Protein AF-G2LEJ7-F1 (afdb_monomer_lite)

Sequence (99 aa):
MSEPLFDRVKFCSSCSRRATDGDVAALGTRIRPLFQKQLEKDGFGTCVGISSRPCFAKCPDNGITVALSTSDDSLPREVYIVTSLRDLDYVYARLLGEV

Radius of gyration: 12.71 Å; chains: 1; bounding box: 28×25×32 Å

Secondary structure (DSSP, 8-state):
-PPPS-SEEEEETTTTTT--SHHHHHHHHHHHHHHHHHHHHTT-TTTSEEEEES-SSPPPTT-EEEEEE-TT-SS-SEEEEE-SHHHHHHHHHHHHT--

pLDDT: mean 80.13, std 10.97, range [52.19, 93.56]

Structure (mmCIF, N/CA/C/O backbone):
data_AF-G2LEJ7-F1
#
_entry.id   AF-G2LEJ7-F1
#
loop_
_atom_site.group_PDB
_atom_site.id
_atom_site.type_symbol
_atom_site.label_atom_id
_atom_site.label_alt_id
_atom_site.label_comp_id
_atom_site.label_asym_id
_atom_site.label_entity_id
_atom_site.label_seq_id
_atom_site.pdbx_PDB_ins_code
_atom_site.Cartn_x
_atom_site.Cartn_y
_atom_site.Cartn_z
_atom_site.occupancy
_atom_site.B_iso_or_equiv
_atom_site.auth_seq_id
_atom_site.auth_comp_id
_atom_site.auth_asym_id
_atom_site.auth_atom_id
_atom_site.pdbx_PDB_model_num
ATOM 1 N N . MET A 1 1 ? -15.250 4.600 15.434 1.00 56.59 1 MET A N 1
ATOM 2 C CA . MET A 1 1 ? -14.472 4.209 14.242 1.00 56.59 1 MET A CA 1
ATOM 3 C C . MET A 1 1 ? -14.160 2.738 14.381 1.00 56.59 1 MET A C 1
ATOM 5 O O . MET A 1 1 ? -13.822 2.334 15.488 1.00 56.59 1 MET A O 1
ATOM 9 N N . SER A 1 2 ? -14.348 1.958 13.321 1.00 67.44 2 SER A N 1
ATOM 10 C CA . SER A 1 2 ? -13.910 0.561 13.292 1.00 67.44 2 SER A CA 1
ATOM 11 C C . SER A 1 2 ? -12.394 0.521 13.110 1.00 67.44 2 SER A C 1
ATOM 13 O O . SER A 1 2 ? -11.844 1.365 12.402 1.00 67.44 2 SER A O 1
ATOM 15 N N . GLU A 1 3 ? -11.722 -0.409 13.780 1.00 80.25 3 GLU A N 1
ATOM 16 C CA . GLU A 1 3 ? -10.288 -0.628 13.588 1.00 80.25 3 GLU A CA 1
ATOM 17 C C . GLU A 1 3 ? -10.026 -1.176 12.173 1.00 80.25 3 GLU A C 1
ATOM 19 O O . GLU A 1 3 ? -10.853 -1.935 11.658 1.00 80.25 3 GLU A O 1
ATOM 24 N N . PRO A 1 4 ? -8.915 -0.786 11.523 1.00 84.75 4 PRO A N 1
ATOM 25 C CA . PRO A 1 4 ? -8.573 -1.300 10.204 1.00 84.75 4 PRO A CA 1
ATOM 26 C C . PRO A 1 4 ? -8.279 -2.807 10.274 1.00 84.75 4 PRO A C 1
ATOM 28 O O . PRO A 1 4 ? -7.725 -3.298 11.258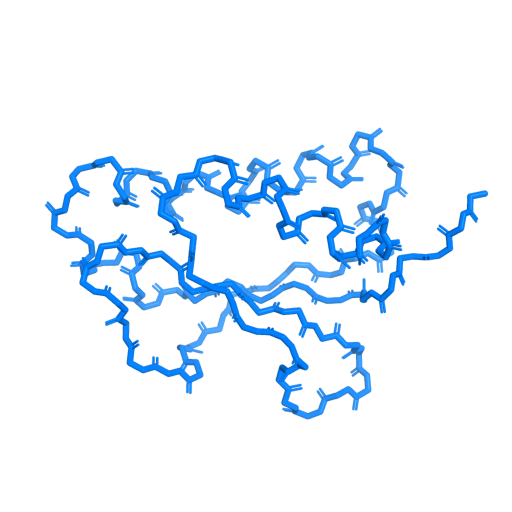 1.00 84.75 4 PRO A O 1
ATOM 31 N N . LEU A 1 5 ? -8.614 -3.541 9.209 1.00 88.38 5 LEU A N 1
ATOM 32 C CA . LEU A 1 5 ? -8.374 -4.987 9.108 1.00 88.38 5 LEU A CA 1
ATOM 33 C C . LEU A 1 5 ? -6.876 -5.331 9.163 1.00 88.38 5 LEU A C 1
ATOM 35 O O . LEU A 1 5 ? -6.494 -6.390 9.664 1.00 88.38 5 LEU A O 1
ATOM 39 N N . PHE A 1 6 ? -6.027 -4.429 8.664 1.00 90.81 6 PHE A N 1
ATOM 40 C CA . PHE A 1 6 ? -4.575 -4.525 8.770 1.00 90.81 6 PHE A CA 1
ATOM 41 C C . PHE A 1 6 ? -4.004 -3.252 9.404 1.00 90.81 6 PHE A C 1
ATOM 43 O O . PHE A 1 6 ? -4.431 -2.143 9.104 1.00 90.81 6 PHE A O 1
ATOM 50 N N . ASP A 1 7 ? -2.989 -3.392 10.250 1.00 90.25 7 ASP A N 1
ATOM 51 C CA . ASP A 1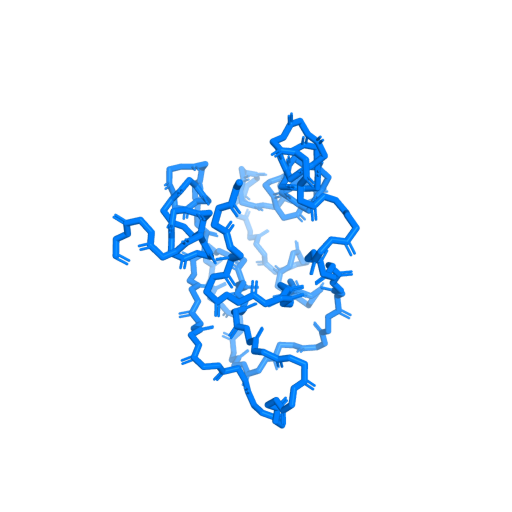 7 ? -2.321 -2.268 10.924 1.00 90.25 7 ASP A CA 1
ATOM 52 C C . ASP A 1 7 ? -0.947 -1.950 10.299 1.00 90.25 7 ASP A C 1
ATOM 54 O O . ASP A 1 7 ? -0.236 -1.050 10.752 1.00 90.25 7 ASP A O 1
ATOM 58 N N . ARG A 1 8 ? -0.537 -2.676 9.247 1.00 89.50 8 ARG A N 1
ATOM 59 C CA . ARG A 1 8 ? 0.727 -2.442 8.540 1.00 89.50 8 ARG A CA 1
ATOM 60 C C . ARG A 1 8 ? 0.606 -2.528 7.032 1.00 89.50 8 ARG A C 1
ATOM 62 O O . ARG A 1 8 ? 0.160 -3.530 6.474 1.00 89.50 8 ARG A O 1
ATOM 69 N N . VAL A 1 9 ? 1.194 -1.527 6.380 1.00 89.94 9 VAL A N 1
ATOM 70 C CA . VAL A 1 9 ? 1.350 -1.447 4.926 1.00 89.94 9 VAL A CA 1
ATOM 71 C C . VAL A 1 9 ? 2.832 -1.389 4.570 1.00 89.94 9 VAL A C 1
ATOM 73 O O . VAL A 1 9 ? 3.599 -0.566 5.079 1.00 89.94 9 VAL A O 1
ATOM 76 N N . LYS A 1 10 ? 3.261 -2.287 3.685 1.00 88.69 10 LYS A N 1
ATOM 77 C CA . LYS A 1 10 ? 4.660 -2.452 3.278 1.00 88.69 10 LYS A CA 1
ATOM 78 C C . LYS A 1 10 ? 4.792 -2.200 1.780 1.00 88.69 10 LYS A C 1
ATOM 80 O O . LYS A 1 10 ? 4.306 -2.983 0.973 1.00 88.69 10 LYS A O 1
ATOM 85 N N . PHE A 1 11 ? 5.495 -1.137 1.406 1.00 85.56 11 PHE A N 1
ATOM 86 C CA . PHE A 1 11 ? 5.796 -0.824 0.007 1.00 85.56 11 PHE A CA 1
ATOM 87 C C . PHE A 1 11 ? 7.129 -1.449 -0.401 1.00 85.56 11 PHE A C 1
ATOM 89 O O . PHE A 1 11 ? 8.124 -1.288 0.318 1.00 85.56 11 PHE A O 1
ATOM 96 N N . CYS A 1 12 ? 7.190 -2.110 -1.562 1.00 82.88 12 CYS A N 1
ATOM 97 C CA . CYS A 1 12 ? 8.482 -2.549 -2.068 1.00 82.88 12 CYS A CA 1
ATOM 98 C C . CYS A 1 12 ? 9.313 -1.364 -2.587 1.00 82.88 12 CYS A C 1
ATOM 100 O O . CYS A 1 12 ? 8.948 -0.709 -3.562 1.00 82.88 12 CYS A O 1
ATOM 102 N N . SER A 1 13 ? 10.487 -1.149 -1.988 1.00 72.19 13 SER A N 1
ATOM 103 C CA . SER A 1 13 ? 11.435 -0.109 -2.408 1.00 72.19 13 SER A CA 1
ATOM 104 C C . SER A 1 13 ? 12.257 -0.467 -3.652 1.00 72.19 13 SER A C 1
ATOM 106 O O . SER A 1 13 ? 12.787 0.424 -4.310 1.00 72.19 13 SER A O 1
ATOM 108 N N . SER A 1 14 ? 12.387 -1.753 -3.990 1.00 69.06 14 SER A N 1
ATOM 109 C CA . SER A 1 14 ? 13.228 -2.217 -5.103 1.00 69.06 14 SER A CA 1
ATOM 110 C C . SER A 1 14 ? 12.539 -2.122 -6.471 1.00 69.06 14 SER A C 1
ATOM 112 O O . SER A 1 14 ? 13.231 -1.986 -7.478 1.00 69.06 14 SER A O 1
ATOM 114 N N . CYS A 1 15 ? 11.201 -2.150 -6.525 1.00 64.75 15 CYS A N 1
ATOM 115 C CA . CYS A 1 15 ? 10.458 -2.110 -7.795 1.00 64.75 15 CYS A CA 1
ATOM 116 C C . CYS A 1 15 ? 10.317 -0.719 -8.390 1.00 64.75 15 CYS A C 1
ATOM 118 O O . CYS A 1 15 ? 10.247 -0.597 -9.609 1.00 64.75 15 CYS A O 1
ATOM 120 N N . SER A 1 16 ? 10.369 0.336 -7.571 1.00 57.12 16 SER A N 1
ATOM 121 C CA . SER A 1 16 ? 10.280 1.706 -8.089 1.00 57.12 16 SER A CA 1
ATOM 122 C C . SER A 1 16 ? 11.430 2.060 -9.039 1.00 57.12 16 SER A C 1
ATOM 124 O O . SER A 1 16 ? 11.260 2.910 -9.902 1.00 57.12 16 SER A O 1
ATOM 126 N N . ARG A 1 17 ? 12.586 1.384 -8.924 1.00 54.16 17 ARG A N 1
ATOM 127 C CA . ARG A 1 17 ? 13.748 1.573 -9.813 1.00 54.16 17 ARG A CA 1
ATOM 128 C C . ARG A 1 17 ? 13.658 0.819 -11.141 1.00 54.16 17 ARG A C 1
ATOM 130 O O . ARG A 1 17 ? 14.445 1.115 -12.032 1.00 54.16 17 ARG A O 1
ATOM 137 N N . ARG A 1 18 ? 12.788 -0.192 -11.248 1.00 53.25 18 ARG A N 1
ATOM 138 C CA . ARG A 1 18 ? 12.667 -1.059 -12.436 1.00 53.25 18 ARG A CA 1
ATOM 139 C C . ARG A 1 18 ? 11.458 -0.755 -13.305 1.00 53.25 18 ARG A C 1
ATOM 141 O O . ARG A 1 18 ? 11.436 -1.227 -14.433 1.00 53.25 18 ARG A O 1
ATOM 148 N N . ALA A 1 19 ? 10.499 0.010 -12.795 1.00 56.75 19 ALA A N 1
ATOM 149 C CA . ALA A 1 19 ? 9.407 0.532 -13.594 1.00 56.75 19 ALA A CA 1
ATOM 150 C C . ALA A 1 19 ? 9.985 1.336 -14.770 1.00 56.75 19 ALA A C 1
ATOM 152 O O . ALA A 1 19 ? 10.539 2.417 -14.582 1.00 56.75 19 ALA A O 1
ATOM 153 N N . THR A 1 20 ? 9.926 0.762 -15.969 1.00 52.19 20 THR A N 1
ATOM 154 C CA . THR A 1 20 ? 10.380 1.405 -17.210 1.00 52.19 20 THR A CA 1
ATOM 155 C C . THR A 1 20 ? 9.341 2.366 -17.766 1.00 52.19 20 THR A C 1
ATOM 157 O O . THR A 1 20 ? 9.688 3.269 -18.522 1.00 52.19 20 THR A O 1
ATOM 160 N N . ASP A 1 21 ? 8.081 2.184 -17.375 1.00 54.53 21 ASP A N 1
ATOM 161 C CA . ASP A 1 21 ? 6.995 3.088 -17.716 1.00 54.53 21 ASP A CA 1
ATOM 162 C C . ASP A 1 21 ? 7.025 4.313 -16.789 1.00 54.53 21 ASP A C 1
ATOM 164 O O . ASP A 1 21 ? 7.017 4.183 -15.557 1.00 54.53 21 ASP A O 1
ATOM 168 N N . GLY A 1 22 ? 7.109 5.506 -17.384 1.00 56.66 22 GLY A N 1
ATOM 169 C CA . GLY A 1 22 ? 7.304 6.766 -16.664 1.00 56.66 22 GLY A CA 1
ATOM 170 C C . GLY A 1 22 ? 6.216 7.022 -15.622 1.00 56.66 22 GLY A C 1
ATOM 171 O O . GLY A 1 22 ? 6.512 7.524 -14.534 1.00 56.66 22 GLY A O 1
ATOM 172 N N . ASP A 1 23 ? 4.990 6.585 -15.908 1.00 62.06 23 ASP A N 1
ATOM 173 C CA . ASP A 1 23 ? 3.851 6.722 -15.003 1.00 62.06 23 ASP A CA 1
ATOM 174 C C . ASP A 1 23 ? 3.966 5.798 -13.789 1.00 62.06 23 ASP A C 1
ATOM 176 O O . ASP A 1 23 ? 3.684 6.214 -12.666 1.00 62.06 23 ASP A O 1
ATOM 180 N N . VAL A 1 24 ? 4.474 4.576 -13.967 1.00 60.38 24 VAL A N 1
ATOM 181 C CA . VAL A 1 24 ? 4.665 3.613 -12.873 1.00 60.38 24 VAL A CA 1
ATOM 182 C C . VAL A 1 24 ? 5.852 4.014 -11.990 1.00 60.38 24 VAL A C 1
ATOM 184 O O . VAL A 1 24 ? 5.773 3.929 -10.763 1.00 60.38 24 VAL A O 1
ATOM 187 N N . ALA A 1 25 ? 6.947 4.512 -12.569 1.00 60.66 25 ALA A N 1
ATOM 188 C CA . ALA A 1 25 ? 8.084 5.025 -11.799 1.00 60.66 25 ALA A CA 1
ATOM 189 C C . ALA A 1 25 ? 7.699 6.273 -10.976 1.00 60.66 25 ALA A C 1
ATOM 191 O O . ALA A 1 25 ? 8.051 6.400 -9.792 1.00 60.66 25 ALA A O 1
ATOM 192 N N . ALA A 1 26 ? 6.917 7.176 -11.579 1.00 63.69 26 ALA A N 1
ATOM 193 C CA . ALA A 1 26 ? 6.349 8.333 -10.898 1.00 63.69 26 ALA A CA 1
ATOM 194 C C . ALA A 1 26 ? 5.358 7.915 -9.802 1.00 63.69 26 ALA A C 1
ATOM 196 O O . ALA A 1 26 ? 5.411 8.459 -8.692 1.00 63.69 26 ALA A O 1
ATOM 197 N N . LEU A 1 27 ? 4.511 6.916 -10.071 1.00 69.31 27 LEU A N 1
ATOM 198 C CA . LEU A 1 27 ? 3.594 6.334 -9.096 1.00 69.31 27 LEU A CA 1
ATOM 199 C C . LEU A 1 27 ? 4.376 5.771 -7.911 1.00 69.31 27 LEU A C 1
ATOM 201 O O . LEU A 1 27 ? 4.096 6.149 -6.785 1.00 69.31 27 LEU A O 1
ATOM 205 N N . GLY A 1 28 ? 5.432 4.985 -8.119 1.00 69.44 28 GLY A N 1
ATOM 206 C CA . GLY A 1 28 ? 6.207 4.382 -7.025 1.00 69.44 28 GLY A CA 1
ATOM 207 C C . GLY A 1 28 ? 6.849 5.396 -6.084 1.00 69.44 28 GLY A C 1
ATOM 208 O O . GLY A 1 28 ? 6.958 5.151 -4.883 1.00 69.44 28 GLY A O 1
ATOM 209 N N . THR A 1 29 ? 7.210 6.564 -6.611 1.00 71.75 29 THR A N 1
ATOM 210 C CA . THR A 1 29 ? 7.757 7.671 -5.818 1.00 71.75 29 THR A CA 1
ATOM 211 C C . THR A 1 29 ? 6.661 8.439 -5.066 1.00 71.75 29 THR A C 1
ATOM 213 O O . THR A 1 29 ? 6.891 8.935 -3.963 1.00 71.75 29 THR A O 1
ATOM 216 N N . ARG A 1 30 ? 5.453 8.529 -5.636 1.00 74.94 30 ARG A N 1
ATOM 217 C CA . ARG A 1 30 ? 4.333 9.328 -5.105 1.00 74.94 30 ARG A CA 1
ATOM 218 C C . ARG A 1 30 ? 3.317 8.523 -4.295 1.00 74.94 30 ARG A C 1
ATOM 220 O O . ARG A 1 30 ? 2.581 9.103 -3.507 1.00 74.94 30 ARG A O 1
ATOM 227 N N . ILE A 1 31 ? 3.287 7.204 -4.437 1.00 80.31 31 ILE A N 1
ATOM 228 C CA . ILE A 1 31 ? 2.229 6.356 -3.890 1.00 80.31 31 ILE A CA 1
ATOM 229 C C . ILE A 1 31 ? 2.277 6.289 -2.370 1.00 80.31 31 ILE A C 1
ATOM 231 O O . ILE A 1 31 ? 1.254 6.451 -1.718 1.00 80.31 31 ILE A O 1
ATOM 235 N N . ARG A 1 32 ? 3.475 6.155 -1.792 1.00 83.12 32 ARG A N 1
ATOM 236 C CA . ARG A 1 32 ? 3.658 6.132 -0.339 1.00 83.12 32 ARG A CA 1
ATOM 237 C C . ARG A 1 32 ? 3.158 7.423 0.329 1.00 83.12 32 ARG A C 1
ATOM 239 O O . ARG A 1 32 ? 2.355 7.309 1.250 1.00 83.12 32 ARG A O 1
ATOM 246 N N . PRO A 1 33 ? 3.580 8.635 -0.095 1.00 85.69 33 PRO A N 1
ATOM 247 C CA . PRO A 1 33 ? 3.076 9.862 0.518 1.00 85.69 33 PRO A CA 1
ATOM 248 C C . PRO A 1 33 ? 1.588 10.114 0.237 1.00 85.69 33 PRO A C 1
ATOM 250 O O . PRO A 1 33 ? 0.924 10.698 1.086 1.00 85.69 33 PRO A O 1
ATOM 253 N N . LEU A 1 34 ? 1.044 9.678 -0.907 1.00 85.25 34 LEU A N 1
ATOM 254 C CA . LEU A 1 34 ? -0.400 9.763 -1.166 1.00 85.25 34 LEU A CA 1
ATOM 255 C C . LEU A 1 34 ? -1.194 8.877 -0.202 1.00 85.25 34 LEU A C 1
ATOM 257 O O . LEU A 1 34 ? -2.124 9.357 0.440 1.00 85.25 34 LEU A O 1
ATOM 261 N N . PHE A 1 35 ? -0.771 7.625 -0.041 1.00 87.94 35 PHE A N 1
ATOM 262 C CA . PHE A 1 35 ? -1.415 6.673 0.859 1.00 87.94 35 PHE A CA 1
ATOM 263 C C . PHE A 1 35 ? -1.322 7.112 2.323 1.00 87.94 35 PHE A C 1
ATOM 265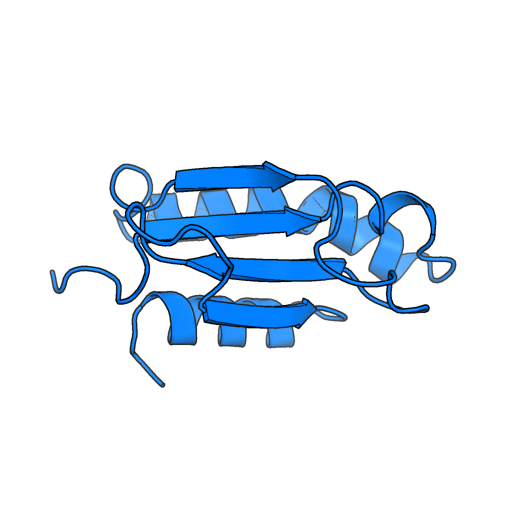 O O . PHE A 1 35 ? -2.292 7.026 3.069 1.00 87.94 35 PHE A O 1
ATOM 272 N N . GLN A 1 36 ? -0.169 7.653 2.727 1.00 88.81 36 GLN A N 1
ATOM 273 C CA . GLN A 1 36 ? 0.009 8.218 4.062 1.00 88.81 36 GLN A CA 1
ATOM 274 C C . GLN A 1 36 ? -0.955 9.384 4.317 1.00 88.81 36 GLN A C 1
ATOM 276 O O . GLN A 1 36 ? -1.634 9.397 5.339 1.00 88.81 36 GLN A O 1
ATOM 281 N N . LYS A 1 37 ? -1.066 10.330 3.375 1.00 89.88 37 LYS A N 1
ATOM 282 C CA . LYS A 1 37 ? -2.010 11.452 3.494 1.00 89.88 37 LYS A CA 1
ATOM 283 C C . LYS A 1 37 ? -3.462 10.990 3.590 1.00 89.88 37 LYS A C 1
ATOM 285 O O . LYS A 1 37 ? -4.248 11.626 4.284 1.00 89.88 37 LYS A O 1
ATOM 290 N N . GLN A 1 38 ? -3.824 9.919 2.886 1.00 88.94 38 GLN A N 1
ATOM 291 C CA . GLN A 1 38 ? -5.169 9.351 2.943 1.00 88.94 38 GLN A CA 1
ATOM 292 C C . GLN A 1 38 ? -5.472 8.775 4.332 1.00 88.94 38 GLN A C 1
ATOM 294 O O . GLN A 1 38 ? -6.482 9.136 4.926 1.00 88.94 38 GLN A O 1
ATOM 299 N N . LEU A 1 39 ? -4.546 7.999 4.906 1.00 89.25 39 LEU A N 1
ATOM 300 C CA . LEU A 1 39 ? -4.678 7.492 6.278 1.00 89.25 39 LEU A CA 1
ATOM 301 C C . LEU A 1 39 ? -4.756 8.613 7.315 1.00 89.25 39 LEU A C 1
ATOM 303 O O . LEU A 1 39 ? -5.551 8.540 8.245 1.00 89.25 39 LEU A O 1
ATOM 307 N N . GLU A 1 40 ? -3.933 9.652 7.173 1.00 91.06 40 GLU A N 1
ATOM 308 C CA . GLU A 1 40 ? -3.964 10.816 8.062 1.00 91.06 40 GLU A CA 1
ATOM 309 C C . GLU A 1 40 ? -5.312 11.544 7.985 1.00 91.06 40 GLU A C 1
ATOM 311 O O . GLU A 1 40 ? -5.877 11.896 9.020 1.00 91.06 40 GLU A O 1
ATOM 316 N N . LYS A 1 41 ? -5.851 11.725 6.773 1.00 89.56 41 LYS A N 1
ATOM 317 C CA . LYS A 1 41 ? -7.150 12.369 6.542 1.00 89.56 41 LYS A CA 1
ATOM 318 C C . LYS A 1 41 ? -8.302 11.608 7.203 1.00 89.56 41 LYS A C 1
ATOM 320 O O . LYS A 1 41 ? -9.195 12.246 7.756 1.00 89.56 41 LYS A O 1
ATOM 325 N N . ASP A 1 42 ? -8.255 10.281 7.177 1.00 87.38 42 ASP A N 1
ATOM 326 C CA . ASP A 1 42 ? -9.320 9.427 7.714 1.00 87.38 42 ASP A CA 1
ATOM 327 C C . ASP A 1 42 ? -9.096 9.044 9.193 1.00 87.38 42 ASP A C 1
ATOM 329 O O . ASP A 1 42 ? -9.898 8.327 9.786 1.00 87.38 42 ASP A O 1
ATOM 333 N N . GLY A 1 43 ? -8.032 9.562 9.822 1.00 87.69 43 GLY A N 1
ATOM 334 C CA . GLY A 1 43 ? -7.744 9.371 11.247 1.00 87.69 43 GLY A CA 1
ATOM 335 C C . GLY A 1 43 ? -6.977 8.088 11.593 1.00 87.69 43 GLY A C 1
ATOM 336 O O . GLY A 1 43 ? -6.796 7.789 12.769 1.00 87.69 43 GLY A O 1
ATOM 337 N N . PHE A 1 44 ? -6.475 7.355 10.598 1.00 87.19 44 PHE A N 1
ATOM 338 C CA . PHE A 1 44 ? -5.718 6.107 10.765 1.00 87.19 44 PHE A CA 1
ATOM 339 C C . PHE A 1 44 ? -4.194 6.288 10.778 1.00 87.19 44 PHE A C 1
ATOM 341 O O . PHE A 1 44 ? -3.466 5.305 10.916 1.00 87.19 44 PHE A O 1
ATOM 348 N N . GLY A 1 45 ? -3.685 7.519 10.660 1.00 81.31 45 GLY A N 1
ATOM 349 C CA . GLY A 1 45 ? -2.242 7.797 10.585 1.00 81.31 45 GLY A CA 1
ATOM 350 C C . GLY A 1 45 ? -1.416 7.279 11.775 1.00 81.31 45 GLY A C 1
ATOM 351 O O . GLY A 1 45 ? -0.223 7.027 11.626 1.00 81.31 45 GLY A O 1
ATOM 352 N N . THR A 1 46 ? -2.037 7.084 12.942 1.00 83.38 46 THR A N 1
ATOM 353 C CA . THR A 1 46 ? -1.406 6.490 14.136 1.00 83.38 46 THR A CA 1
ATOM 354 C C . THR A 1 46 ? -1.736 5.008 14.335 1.00 83.38 46 THR A C 1
ATOM 356 O O . THR A 1 46 ? -1.050 4.342 15.106 1.00 83.38 46 THR A O 1
ATOM 359 N N . CYS A 1 47 ? -2.760 4.490 13.651 1.00 84.75 47 CYS A N 1
ATOM 360 C CA . CYS A 1 47 ? -3.204 3.095 13.734 1.00 84.75 47 CYS A CA 1
ATOM 361 C C . CYS A 1 47 ? -2.504 2.202 12.707 1.00 84.75 47 CYS A C 1
ATOM 363 O O . CYS A 1 47 ? -2.284 1.025 12.968 1.00 84.75 47 CYS A O 1
ATOM 365 N N . VAL A 1 48 ? -2.158 2.755 11.541 1.00 88.44 48 VAL A N 1
ATOM 366 C CA . VAL A 1 48 ? -1.559 2.007 10.435 1.00 88.44 48 VAL A CA 1
ATOM 367 C C . VAL A 1 48 ? -0.112 2.437 10.219 1.00 88.44 48 VAL A C 1
ATOM 369 O O . VAL A 1 48 ? 0.182 3.552 9.791 1.00 88.44 48 VAL A O 1
ATOM 372 N N . GLY A 1 49 ? 0.817 1.515 10.457 1.00 87.69 49 GLY A N 1
ATOM 373 C CA . GLY A 1 49 ? 2.236 1.709 10.191 1.00 87.69 49 GLY A CA 1
ATOM 374 C C . GLY A 1 49 ? 2.577 1.527 8.711 1.00 87.69 49 GLY A C 1
ATOM 375 O O . GLY A 1 49 ? 2.413 0.441 8.151 1.00 87.69 49 GLY A O 1
ATOM 376 N N . ILE A 1 50 ? 3.148 2.556 8.083 1.00 88.12 50 ILE A N 1
ATOM 377 C CA . ILE A 1 50 ? 3.722 2.454 6.735 1.00 88.12 50 ILE A CA 1
ATOM 378 C C . ILE A 1 50 ? 5.225 2.191 6.827 1.00 88.12 50 ILE A C 1
ATOM 380 O O . ILE A 1 50 ? 5.962 2.906 7.503 1.00 88.12 50 ILE A O 1
ATOM 384 N N . SER A 1 51 ? 5.714 1.205 6.077 1.00 85.44 51 SER A N 1
ATOM 385 C CA . SER A 1 51 ? 7.151 0.951 5.948 1.00 85.44 51 SER A CA 1
ATOM 386 C C . SER A 1 51 ? 7.558 0.601 4.518 1.00 85.44 51 SER A C 1
ATOM 388 O O . SER A 1 51 ? 6.736 0.234 3.676 1.00 85.44 51 SER A O 1
ATOM 390 N N . SER A 1 52 ? 8.853 0.723 4.231 1.00 80.25 52 SER A N 1
ATOM 391 C CA . SER A 1 52 ? 9.449 0.272 2.974 1.00 80.25 52 SER A CA 1
ATOM 392 C C . SER A 1 52 ? 10.357 -0.925 3.243 1.00 80.25 52 SER A C 1
ATOM 394 O O . SER A 1 52 ? 11.195 -0.871 4.142 1.00 80.25 52 SER A O 1
ATOM 396 N N . ARG A 1 53 ? 10.198 -2.007 2.476 1.00 75.06 53 ARG A N 1
ATOM 397 C CA . ARG A 1 53 ? 11.016 -3.225 2.599 1.00 75.06 53 ARG A CA 1
ATOM 398 C C . ARG A 1 53 ? 11.511 -3.718 1.235 1.00 75.06 53 ARG A C 1
ATOM 400 O O . ARG A 1 53 ? 10.932 -3.339 0.213 1.00 75.06 53 ARG A O 1
ATOM 407 N N . PRO A 1 54 ? 12.570 -4.553 1.205 1.00 73.38 54 PRO A N 1
ATOM 408 C CA . PRO A 1 54 ? 12.893 -5.350 0.026 1.00 73.38 54 PRO A CA 1
ATOM 409 C C . PRO A 1 54 ? 11.668 -6.159 -0.402 1.00 73.38 54 PRO A C 1
ATOM 411 O O . PRO A 1 54 ? 10.857 -6.546 0.444 1.00 73.38 54 PRO A O 1
ATOM 414 N N . CYS A 1 55 ? 11.512 -6.395 -1.700 1.00 71.25 55 CYS A N 1
ATOM 415 C CA . CYS A 1 55 ? 10.307 -7.052 -2.187 1.00 71.25 55 CYS A CA 1
ATOM 416 C C . CYS A 1 55 ? 10.207 -8.479 -1.662 1.00 71.25 55 CYS A C 1
ATOM 418 O O . CYS A 1 55 ? 11.184 -9.223 -1.681 1.00 71.25 55 CYS A O 1
ATOM 420 N N . PHE A 1 56 ? 8.995 -8.872 -1.279 1.00 69.62 56 PHE A N 1
ATOM 421 C CA . PHE A 1 56 ? 8.677 -10.259 -0.945 1.00 69.62 56 PHE A CA 1
ATOM 422 C C . PHE A 1 56 ? 8.667 -11.173 -2.182 1.00 69.62 56 PHE A C 1
ATOM 424 O O . PHE A 1 56 ? 8.843 -12.378 -2.055 1.00 69.62 56 PHE A O 1
ATOM 431 N N . ALA A 1 57 ? 8.481 -10.597 -3.373 1.00 68.81 57 ALA A N 1
ATOM 432 C CA . ALA A 1 57 ? 8.439 -11.295 -4.654 1.00 68.81 57 ALA A CA 1
ATOM 433 C C . ALA A 1 57 ? 9.230 -10.530 -5.728 1.00 68.81 57 ALA A C 1
ATOM 435 O O . ALA A 1 57 ? 9.638 -9.385 -5.523 1.00 68.81 57 ALA A O 1
ATOM 436 N N . LYS A 1 58 ? 9.451 -11.159 -6.890 1.00 70.94 58 LYS A N 1
ATOM 437 C CA . LYS A 1 58 ? 10.070 -10.502 -8.051 1.00 70.94 58 LYS A CA 1
ATOM 438 C C . LYS A 1 58 ? 9.257 -9.261 -8.432 1.00 70.94 58 LYS A C 1
ATOM 440 O O . LYS A 1 58 ? 8.031 -9.316 -8.464 1.00 70.94 58 LYS A O 1
ATOM 445 N N . CYS A 1 59 ? 9.945 -8.163 -8.742 1.00 73.56 59 CYS A N 1
ATOM 446 C CA . CYS A 1 59 ? 9.271 -6.953 -9.192 1.00 73.56 59 CYS A CA 1
ATOM 447 C C . CYS A 1 59 ? 8.480 -7.199 -10.474 1.00 73.56 59 CYS A C 1
ATOM 449 O O . CYS A 1 59 ? 9.062 -7.748 -11.416 1.00 73.56 59 CYS A O 1
ATOM 451 N N . PRO A 1 60 ? 7.202 -6.787 -10.517 1.00 73.81 60 PRO A N 1
ATOM 452 C CA . PRO A 1 60 ? 6.447 -6.787 -11.756 1.00 73.81 60 PRO A CA 1
ATOM 453 C C . PRO A 1 60 ? 7.068 -5.774 -12.720 1.00 73.81 60 PRO A C 1
ATOM 455 O O . PRO A 1 60 ? 7.615 -4.758 -12.288 1.00 73.81 60 PRO A O 1
ATOM 458 N N . ASP A 1 61 ? 6.974 -6.050 -14.019 1.00 69.94 61 ASP A N 1
ATOM 459 C CA . ASP A 1 61 ? 7.570 -5.188 -15.044 1.00 69.94 61 ASP A CA 1
ATOM 460 C C . ASP A 1 61 ? 6.907 -3.794 -15.077 1.00 69.94 61 ASP A C 1
ATOM 462 O O . ASP A 1 61 ? 7.585 -2.796 -15.303 1.00 69.94 61 ASP A O 1
ATOM 466 N N . ASN A 1 62 ? 5.614 -3.708 -14.725 1.00 72.94 62 ASN A N 1
ATOM 467 C CA . ASN A 1 62 ? 4.807 -2.482 -14.799 1.00 72.94 62 ASN A CA 1
ATOM 468 C C . ASN A 1 62 ? 4.074 -2.134 -13.484 1.00 72.94 62 ASN A C 1
ATOM 470 O O . ASN A 1 62 ? 2.923 -1.712 -13.525 1.00 72.94 62 ASN A O 1
ATOM 474 N N . GLY A 1 63 ? 4.681 -2.312 -12.302 1.00 77.75 63 GLY A N 1
ATOM 475 C CA . GLY A 1 63 ? 3.991 -1.955 -11.051 1.00 77.75 63 GLY A CA 1
ATOM 476 C C . GLY A 1 63 ? 4.860 -1.818 -9.802 1.00 77.75 63 GLY A C 1
ATOM 477 O O . GLY A 1 63 ? 6.053 -2.123 -9.796 1.00 77.75 63 GLY A O 1
ATOM 478 N N . ILE A 1 64 ? 4.227 -1.402 -8.702 1.00 81.31 64 ILE A N 1
ATOM 479 C CA . ILE A 1 64 ? 4.802 -1.439 -7.353 1.00 81.31 64 ILE A CA 1
ATOM 480 C C . ILE A 1 64 ? 4.076 -2.485 -6.525 1.00 81.31 64 ILE A C 1
ATOM 482 O O . ILE A 1 64 ? 2.853 -2.497 -6.438 1.00 81.31 64 ILE A O 1
ATOM 486 N N . THR A 1 65 ? 4.843 -3.344 -5.866 1.00 86.44 65 THR A N 1
ATOM 487 C CA . THR A 1 65 ? 4.283 -4.299 -4.914 1.00 86.44 65 THR A CA 1
ATOM 488 C C . THR A 1 65 ? 3.965 -3.611 -3.587 1.00 86.44 65 THR A C 1
ATOM 490 O O . THR A 1 65 ? 4.851 -3.005 -2.974 1.00 86.44 65 THR A O 1
ATOM 493 N N . VAL A 1 66 ? 2.724 -3.746 -3.125 1.00 88.38 66 VAL A N 1
ATOM 494 C CA . VAL A 1 66 ? 2.248 -3.277 -1.818 1.00 88.38 66 VAL A CA 1
ATOM 495 C C . VAL A 1 66 ? 1.715 -4.472 -1.042 1.00 88.38 66 VAL A C 1
ATOM 497 O O . VAL A 1 66 ? 0.973 -5.283 -1.581 1.00 88.38 66 VAL A O 1
ATOM 500 N N . ALA A 1 67 ? 2.118 -4.605 0.214 1.00 90.06 67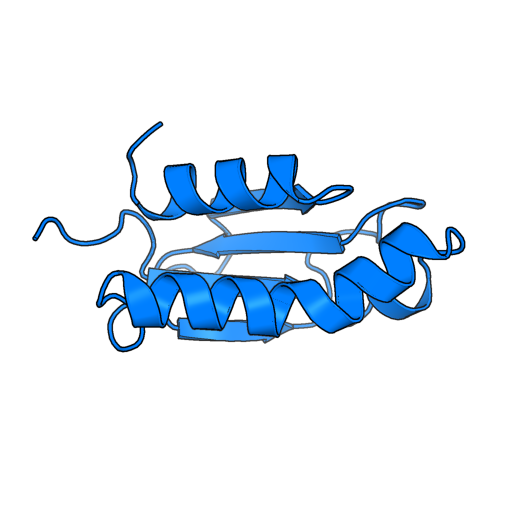 ALA A N 1
ATOM 501 C CA . ALA A 1 67 ? 1.733 -5.715 1.073 1.00 90.06 67 ALA A CA 1
ATOM 502 C C . ALA A 1 67 ? 0.956 -5.213 2.293 1.00 90.06 67 ALA A C 1
ATOM 504 O O . ALA A 1 67 ? 1.375 -4.234 2.917 1.00 90.06 67 ALA A O 1
ATOM 505 N N . LEU A 1 68 ? -0.117 -5.915 2.651 1.00 91.75 68 LEU A N 1
ATOM 506 C CA . LEU A 1 68 ? -0.886 -5.702 3.876 1.00 91.75 68 LEU A CA 1
ATOM 507 C C . LEU A 1 68 ? -0.573 -6.818 4.881 1.00 91.75 68 LEU A C 1
ATOM 509 O O . LEU A 1 68 ? -0.404 -7.987 4.517 1.00 91.75 68 LEU A O 1
ATOM 513 N N . SER A 1 69 ? -0.441 -6.455 6.151 1.00 90.94 69 SER A N 1
ATOM 514 C CA . SER A 1 69 ? -0.147 -7.388 7.246 1.00 90.94 69 SER A CA 1
ATOM 515 C C . SER A 1 69 ? -0.653 -6.837 8.566 1.00 90.94 69 SER A C 1
ATOM 517 O O . SER A 1 69 ? -0.763 -5.619 8.698 1.00 90.94 69 SER A O 1
ATOM 519 N N . THR A 1 70 ? -0.876 -7.712 9.542 1.00 89.25 70 THR A N 1
ATOM 520 C CA . THR A 1 70 ? -0.967 -7.286 10.938 1.00 89.25 70 THR A CA 1
ATOM 521 C C . THR A 1 70 ? 0.435 -7.188 11.561 1.00 89.25 70 THR A C 1
ATOM 523 O O . THR A 1 70 ? 1.412 -7.720 11.015 1.00 89.25 70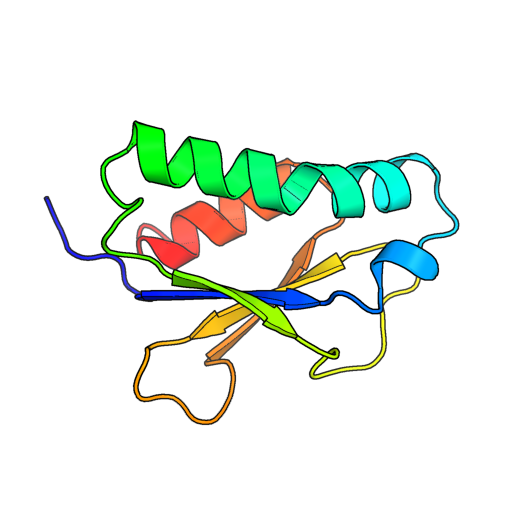 THR A O 1
ATOM 526 N N . SER A 1 71 ? 0.582 -6.501 12.695 1.00 82.25 71 SER A N 1
ATOM 527 C CA . SER A 1 71 ? 1.871 -6.340 13.377 1.00 82.25 71 SER A CA 1
ATOM 528 C C . SER A 1 71 ? 2.458 -7.663 13.862 1.00 82.25 71 SER A C 1
ATOM 530 O O . SER A 1 71 ? 3.684 -7.777 13.928 1.00 82.25 71 SER A O 1
ATOM 532 N N . ASP A 1 72 ? 1.601 -8.648 14.133 1.00 81.50 72 ASP A N 1
ATOM 533 C CA . ASP A 1 72 ? 1.979 -9.995 14.566 1.00 81.50 72 ASP A CA 1
ATOM 534 C C . ASP A 1 72 ? 2.396 -10.913 13.407 1.00 81.50 72 ASP A C 1
ATOM 536 O O . ASP A 1 72 ? 3.002 -11.963 13.632 1.00 81.50 72 ASP A O 1
ATOM 540 N N . ASP A 1 73 ? 2.110 -10.542 12.154 1.00 78.19 73 ASP A N 1
ATOM 541 C CA . ASP A 1 73 ? 2.437 -11.400 11.023 1.00 78.19 73 ASP A CA 1
ATOM 542 C C . ASP A 1 73 ? 3.929 -11.331 10.648 1.00 78.19 73 ASP A C 1
ATOM 544 O O . ASP A 1 73 ? 4.507 -10.274 10.351 1.00 78.19 73 ASP A O 1
ATOM 548 N N . SER A 1 74 ? 4.544 -12.510 10.540 1.00 75.00 74 SER A N 1
ATOM 549 C CA . SER A 1 74 ? 5.906 -12.678 10.019 1.00 75.00 74 SER A CA 1
ATOM 550 C C . SER A 1 74 ? 5.991 -12.502 8.494 1.00 75.00 74 SER A C 1
ATOM 552 O O . SER A 1 74 ? 7.038 -12.104 7.974 1.00 75.00 74 SER A O 1
ATOM 554 N N . LEU A 1 75 ? 4.885 -12.734 7.780 1.00 77.00 75 LEU A N 1
ATOM 555 C CA . LEU A 1 75 ? 4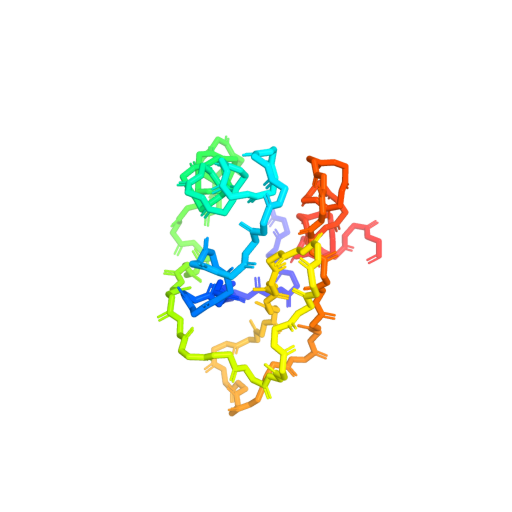.747 -12.632 6.324 1.00 77.00 75 LEU A CA 1
ATOM 556 C C . LEU A 1 75 ? 3.554 -11.739 5.952 1.00 77.00 75 LEU A C 1
ATOM 558 O O . LEU A 1 75 ? 2.622 -11.606 6.735 1.00 77.00 75 LEU A O 1
ATOM 562 N N . PRO A 1 76 ? 3.554 -11.088 4.778 1.00 81.31 76 PRO A N 1
ATOM 563 C CA . PRO A 1 76 ? 2.374 -10.360 4.325 1.00 81.31 76 PRO A CA 1
ATOM 564 C C . PRO A 1 76 ? 1.192 -11.316 4.127 1.00 81.31 76 PRO A C 1
ATOM 566 O O . PRO A 1 76 ? 1.354 -12.372 3.518 1.00 81.31 76 PRO A O 1
ATOM 569 N N . ARG A 1 77 ? 0.012 -10.928 4.620 1.00 85.81 77 ARG A N 1
ATOM 570 C CA . ARG A 1 77 ? -1.235 -11.674 4.394 1.00 85.81 77 ARG A CA 1
ATOM 571 C C . ARG A 1 77 ? -1.750 -11.467 2.986 1.00 85.81 77 ARG A C 1
ATOM 573 O O . ARG A 1 77 ? -2.211 -12.409 2.353 1.00 85.81 77 ARG A O 1
ATOM 580 N N . GLU A 1 78 ? -1.633 -10.238 2.496 1.00 90.69 78 GLU A N 1
ATOM 581 C CA . GLU A 1 78 ? -2.077 -9.873 1.159 1.00 90.69 78 GLU A CA 1
ATOM 582 C C . GLU A 1 78 ? -0.985 -9.097 0.442 1.00 90.69 78 GLU A C 1
ATOM 584 O O . GLU A 1 78 ? -0.286 -8.269 1.032 1.00 90.69 78 GLU A O 1
ATOM 589 N N . VAL A 1 79 ? -0.824 -9.391 -0.845 1.00 89.38 79 VAL A N 1
ATOM 590 C CA . VAL A 1 79 ? 0.187 -8.780 -1.701 1.00 89.38 79 VAL A CA 1
ATOM 591 C C . VAL A 1 79 ? -0.485 -8.332 -2.986 1.00 89.38 79 VAL A C 1
ATOM 593 O O . VAL A 1 79 ? -1.103 -9.128 -3.687 1.00 89.38 79 VAL A O 1
ATOM 596 N N . TYR A 1 80 ? -0.317 -7.056 -3.300 1.00 88.69 80 TYR A N 1
ATOM 597 C CA . TYR A 1 80 ? -0.945 -6.378 -4.419 1.00 88.69 80 TYR A CA 1
ATOM 598 C C . TYR A 1 80 ? 0.103 -5.813 -5.365 1.00 88.69 80 TYR A C 1
ATOM 600 O O . TYR A 1 80 ? 1.149 -5.323 -4.935 1.00 88.69 80 TYR A O 1
ATOM 608 N N . ILE A 1 81 ? -0.192 -5.864 -6.663 1.00 87.50 81 ILE A N 1
ATOM 609 C CA . ILE A 1 81 ? 0.564 -5.147 -7.688 1.00 87.50 81 ILE A CA 1
ATOM 610 C C . ILE A 1 81 ? -0.232 -3.895 -8.026 1.00 87.50 81 ILE A C 1
ATOM 612 O O . ILE A 1 81 ? -1.314 -3.980 -8.594 1.00 87.50 81 ILE A O 1
ATOM 616 N N . VAL A 1 82 ? 0.314 -2.742 -7.660 1.00 86.12 82 VAL A N 1
ATOM 617 C CA . VAL A 1 82 ? -0.294 -1.445 -7.928 1.00 86.12 82 VAL A CA 1
ATOM 618 C C . VAL A 1 82 ? 0.331 -0.854 -9.181 1.00 86.12 82 VAL A C 1
ATOM 620 O O . VAL A 1 82 ? 1.536 -0.593 -9.224 1.00 86.12 82 VAL A O 1
ATOM 623 N N . THR A 1 83 ? -0.499 -0.652 -10.195 1.00 84.00 83 THR A N 1
ATOM 624 C CA . THR A 1 83 ? -0.116 -0.082 -11.495 1.00 84.00 83 THR A CA 1
ATOM 625 C C . THR A 1 83 ? -0.781 1.270 -11.745 1.00 84.00 83 THR A C 1
ATOM 627 O O . THR A 1 83 ? -0.322 2.046 -12.578 1.00 84.00 83 THR A O 1
ATOM 630 N N . SER A 1 84 ? -1.831 1.584 -10.982 1.00 82.81 84 SER A N 1
ATOM 631 C CA . SER A 1 84 ? -2.633 2.799 -11.101 1.00 82.81 84 SER A CA 1
ATOM 632 C C . SER A 1 84 ? -3.115 3.307 -9.735 1.00 82.81 84 SER A C 1
ATOM 634 O O . SER A 1 84 ? -3.029 2.609 -8.726 1.00 82.81 84 SER A O 1
ATOM 636 N N . LEU A 1 85 ? -3.681 4.519 -9.692 1.00 82.00 85 LEU A N 1
ATOM 637 C CA . LEU A 1 85 ? -4.333 5.037 -8.479 1.00 82.00 85 LEU A CA 1
ATOM 638 C C . LEU A 1 85 ? -5.570 4.219 -8.080 1.00 82.00 85 LEU A C 1
ATOM 640 O O . LEU A 1 85 ? -5.853 4.087 -6.898 1.00 82.00 85 LEU A O 1
ATOM 644 N N . ARG A 1 86 ? -6.264 3.607 -9.044 1.00 86.69 86 ARG A N 1
ATOM 645 C CA . ARG A 1 86 ? -7.439 2.777 -8.757 1.00 86.69 86 ARG A CA 1
ATOM 646 C C . ARG A 1 86 ? -7.073 1.510 -7.984 1.00 86.69 86 ARG A C 1
ATOM 648 O O . ARG A 1 86 ? -7.818 1.095 -7.102 1.00 86.69 86 ARG A O 1
ATOM 655 N N . ASP A 1 87 ? -5.919 0.916 -8.287 1.00 88.81 87 ASP A N 1
ATOM 656 C CA . ASP A 1 87 ? -5.421 -0.230 -7.518 1.00 88.81 87 ASP A CA 1
ATOM 657 C C . ASP A 1 87 ? -5.069 0.199 -6.087 1.00 88.81 87 ASP A C 1
ATOM 659 O O . ASP A 1 87 ? -5.258 -0.564 -5.145 1.00 88.81 87 ASP A O 1
ATOM 663 N N . LEU A 1 88 ? -4.590 1.436 -5.912 1.00 85.00 88 LEU A N 1
ATOM 664 C CA . LEU A 1 88 ? -4.291 1.994 -4.597 1.00 85.00 88 LEU A CA 1
ATOM 665 C C . LEU A 1 88 ? -5.555 2.172 -3.748 1.00 85.00 88 LEU A C 1
ATOM 667 O O . LEU A 1 88 ? -5.545 1.790 -2.580 1.00 85.00 88 LEU A O 1
ATOM 671 N N . ASP A 1 89 ? -6.632 2.692 -4.340 1.00 88.75 89 ASP A N 1
ATOM 672 C CA . ASP A 1 89 ? -7.932 2.816 -3.671 1.00 88.75 89 ASP A CA 1
ATOM 673 C C . ASP A 1 89 ? -8.466 1.443 -3.242 1.00 88.75 89 ASP A C 1
ATOM 675 O O . ASP A 1 89 ? -8.971 1.284 -2.133 1.00 88.75 89 ASP A O 1
ATOM 679 N N . TYR A 1 90 ? -8.294 0.420 -4.085 1.00 91.88 90 TYR A N 1
ATOM 680 C CA . TYR A 1 90 ? -8.675 -0.948 -3.737 1.00 91.88 90 TYR A CA 1
ATOM 681 C C . TYR A 1 90 ? -7.859 -1.497 -2.558 1.00 91.88 90 TYR A C 1
ATOM 683 O O . TYR A 1 90 ? -8.421 -2.069 -1.625 1.00 91.88 90 TYR A O 1
ATOM 691 N N . VAL A 1 91 ? -6.537 -1.289 -2.560 1.00 91.25 91 VAL A N 1
ATOM 692 C CA . VAL A 1 91 ? -5.667 -1.669 -1.434 1.00 91.25 91 VAL A CA 1
ATOM 693 C C . VAL A 1 91 ? -6.078 -0.942 -0.151 1.00 91.25 91 VAL A C 1
ATOM 695 O O . VAL A 1 91 ? -6.044 -1.540 0.922 1.00 91.25 91 VAL A O 1
ATOM 698 N N . TYR A 1 92 ? -6.490 0.322 -0.251 1.00 90.94 92 TYR A N 1
ATOM 699 C CA . TYR A 1 92 ? -6.994 1.097 0.880 1.00 90.94 92 TYR A CA 1
ATOM 700 C C . TYR A 1 92 ? -8.311 0.533 1.434 1.00 90.94 92 TYR A C 1
ATOM 702 O O . TYR A 1 92 ? -8.426 0.305 2.634 1.00 90.94 92 TYR A O 1
ATOM 710 N N . ALA A 1 93 ? -9.276 0.215 0.572 1.00 90.75 93 ALA A N 1
ATOM 711 C CA . ALA A 1 93 ? -10.536 -0.393 1.001 1.00 90.75 93 ALA A CA 1
ATOM 712 C C . ALA A 1 93 ? -10.315 -1.765 1.673 1.00 90.75 93 ALA A C 1
ATOM 714 O O . ALA A 1 93 ? -10.893 -2.054 2.721 1.00 90.75 93 ALA A O 1
ATOM 715 N N . ARG A 1 94 ? -9.402 -2.587 1.129 1.00 93.56 94 ARG A N 1
ATOM 716 C CA . ARG A 1 94 ? -8.983 -3.864 1.741 1.00 93.56 94 ARG A CA 1
ATOM 717 C C . ARG A 1 94 ? -8.290 -3.671 3.087 1.00 93.56 94 ARG A C 1
ATOM 719 O O . ARG A 1 94 ? -8.551 -4.429 4.016 1.00 93.56 94 ARG A O 1
ATOM 726 N N . LEU A 1 95 ? -7.440 -2.651 3.211 1.00 91.50 95 LEU A N 1
ATOM 727 C CA . LEU A 1 95 ? -6.796 -2.274 4.471 1.00 91.50 95 LEU A CA 1
ATOM 728 C C . LEU A 1 95 ? -7.826 -2.003 5.577 1.00 91.50 95 LEU A C 1
ATOM 730 O O . LEU A 1 95 ? -7.621 -2.419 6.716 1.00 91.50 95 LEU A O 1
ATOM 734 N N . LEU A 1 96 ? -8.931 -1.344 5.231 1.00 89.50 96 LEU A N 1
ATOM 735 C CA . LEU A 1 96 ? -10.013 -1.015 6.157 1.00 89.50 96 LEU A CA 1
ATOM 736 C C . LEU A 1 96 ? -11.035 -2.150 6.351 1.00 89.50 96 LEU A C 1
ATOM 738 O O . LEU A 1 96 ? -11.878 -2.055 7.238 1.00 89.50 96 LEU A O 1
ATOM 742 N N . GLY A 1 97 ? -10.955 -3.231 5.568 1.00 87.44 97 GLY A N 1
ATOM 743 C CA . GLY A 1 97 ? -11.935 -4.323 5.594 1.00 87.44 97 GLY A CA 1
ATOM 744 C C . GLY A 1 97 ? -13.294 -3.948 4.992 1.00 87.44 97 GLY A C 1
ATOM 745 O O . GLY A 1 97 ? -14.305 -4.554 5.338 1.00 87.44 97 GLY A O 1
ATOM 746 N N . GLU A 1 98 ? -13.332 -2.939 4.119 1.00 86.94 98 GLU A N 1
ATOM 747 C CA . GLU A 1 98 ? -14.553 -2.478 3.438 1.00 86.94 98 GLU A CA 1
ATOM 748 C C . GLU A 1 98 ? -14.957 -3.374 2.256 1.00 86.94 98 GLU A C 1
ATOM 750 O O . GLU A 1 98 ? -16.099 -3.332 1.796 1.00 86.94 98 GLU A O 1
ATOM 755 N N . VAL A 1 99 ? -14.013 -4.184 1.772 1.00 82.56 99 VAL A N 1
ATOM 756 C CA . VAL A 1 99 ? -14.152 -5.168 0.690 1.00 82.56 99 VAL A CA 1
ATOM 757 C C . VAL A 1 99 ? -13.595 -6.485 1.181 1.00 82.56 99 VAL A C 1
ATOM 759 O O . VAL A 1 99 ? -12.601 -6.432 1.940 1.00 82.56 99 VAL A O 1
#

Organism: Chloracidobacterium thermophilum (strain B) (NCBI:txid981222)

Foldseek 3Di:
DDQWPFQEKEWEPVQLVQAPPPQQVVCSVVVQVVLLVVCVVVVNNVRHDYYYDHDPDPHDNQFIKMFTHHPPDPDGPDIDTDNDVVSSVVVVCNRRVVD